Protein AF-A0A9E5WHW9-F1 (afdb_monomer_lite)

Structure (mmCIF, N/CA/C/O backbone):
data_AF-A0A9E5WHW9-F1
#
_entry.id   AF-A0A9E5WHW9-F1
#
loop_
_atom_site.group_PDB
_atom_site.id
_atom_site.type_symbol
_atom_site.label_atom_id
_atom_site.label_alt_id
_atom_site.label_comp_id
_atom_site.label_asym_id
_atom_site.label_entity_id
_atom_site.label_seq_id
_atom_site.pdbx_PDB_ins_code
_atom_site.Cartn_x
_atom_site.Cartn_y
_atom_site.Cartn_z
_atom_site.occupancy
_atom_site.B_iso_or_equiv
_atom_site.auth_seq_id
_atom_site.auth_comp_id
_atom_site.auth_asym_id
_atom_site.auth_atom_id
_atom_site.pdbx_PDB_model_num
ATOM 1 N N . MET A 1 1 ? -17.578 -28.178 13.385 1.00 45.47 1 MET A N 1
ATOM 2 C CA . MET A 1 1 ? -16.565 -27.164 13.741 1.00 45.47 1 MET A CA 1
ATOM 3 C C . MET A 1 1 ? -16.536 -26.145 12.609 1.00 45.47 1 MET A C 1
ATOM 5 O O . MET A 1 1 ? -16.103 -26.491 11.520 1.00 45.47 1 MET A O 1
ATOM 9 N N . ARG A 1 2 ? -17.141 -24.961 12.786 1.00 50.47 2 ARG A N 1
ATOM 10 C CA . ARG A 1 2 ? -17.044 -23.887 11.784 1.00 50.47 2 ARG A CA 1
ATOM 11 C C . ARG A 1 2 ? -15.671 -23.256 11.974 1.00 50.47 2 ARG A C 1
ATOM 13 O O . ARG A 1 2 ? -15.398 -22.780 13.070 1.00 50.47 2 ARG A O 1
ATOM 20 N N . ALA A 1 3 ? -14.804 -23.329 10.969 1.00 55.81 3 ALA A N 1
ATOM 21 C CA . ALA A 1 3 ? -13.576 -22.548 10.984 1.00 55.81 3 ALA A CA 1
ATOM 22 C C . ALA A 1 3 ? -13.986 -21.075 11.104 1.00 55.81 3 ALA A C 1
ATOM 24 O O . ALA A 1 3 ? -14.774 -20.593 10.289 1.00 55.81 3 ALA A O 1
ATOM 25 N N . GLU A 1 4 ? -13.534 -20.390 12.151 1.00 54.91 4 GLU A N 1
ATOM 26 C CA . GLU A 1 4 ? -13.658 -18.940 12.215 1.00 54.91 4 GLU A CA 1
ATOM 27 C C . GLU A 1 4 ? -12.892 -18.379 11.019 1.00 54.91 4 GLU A C 1
ATOM 29 O O . GLU A 1 4 ? -11.664 -18.466 10.954 1.00 54.91 4 GLU A O 1
ATOM 34 N N . VAL A 1 5 ? -13.622 -17.855 10.035 1.00 59.66 5 VAL A N 1
ATOM 35 C CA . VAL A 1 5 ? -13.018 -17.082 8.955 1.00 59.66 5 VAL A CA 1
ATOM 36 C C . VAL A 1 5 ? -12.556 -15.788 9.602 1.00 59.66 5 VAL A C 1
ATOM 38 O O . VAL A 1 5 ? -13.335 -14.848 9.754 1.00 59.66 5 VAL A O 1
ATOM 41 N N . ARG A 1 6 ? -11.302 -15.766 10.060 1.00 64.00 6 ARG A N 1
ATOM 42 C CA . ARG A 1 6 ? -10.671 -14.516 10.475 1.00 64.00 6 ARG A CA 1
ATOM 43 C C . ARG A 1 6 ? -10.759 -13.566 9.281 1.00 64.00 6 ARG A C 1
ATOM 45 O O . ARG A 1 6 ? -10.433 -13.993 8.168 1.00 64.00 6 ARG A O 1
ATOM 52 N N . PRO A 1 7 ? -11.256 -12.333 9.465 1.00 66.06 7 PRO A N 1
ATOM 53 C CA . PRO A 1 7 ? -11.299 -11.380 8.372 1.00 66.06 7 PRO A CA 1
ATOM 54 C C . PRO A 1 7 ? -9.880 -11.224 7.823 1.00 66.06 7 PRO A C 1
ATOM 56 O O . PRO A 1 7 ? -8.927 -11.083 8.587 1.00 66.06 7 PRO A O 1
ATOM 59 N N . ALA A 1 8 ? -9.749 -11.342 6.501 1.00 81.44 8 ALA A N 1
ATOM 60 C CA . ALA A 1 8 ? -8.468 -11.172 5.834 1.00 81.44 8 ALA A CA 1
ATOM 61 C C . ALA A 1 8 ? -7.909 -9.786 6.173 1.00 81.44 8 ALA A C 1
ATOM 63 O O . ALA A 1 8 ? -8.647 -8.799 6.091 1.00 81.44 8 ALA A O 1
ATOM 64 N N . ILE A 1 9 ? -6.624 -9.728 6.527 1.00 88.81 9 ILE A N 1
ATOM 65 C CA . ILE A 1 9 ? -5.936 -8.469 6.836 1.00 88.81 9 ILE A CA 1
ATOM 66 C C . ILE A 1 9 ? -6.049 -7.572 5.608 1.00 88.81 9 ILE A C 1
ATOM 68 O O . ILE A 1 9 ? -5.692 -7.975 4.497 1.00 88.81 9 ILE A O 1
ATOM 72 N N . ARG A 1 10 ? -6.582 -6.366 5.778 1.00 91.00 10 ARG A N 1
ATOM 73 C CA . ARG A 1 10 ? -6.776 -5.452 4.648 1.00 91.00 10 ARG A CA 1
ATOM 74 C C . ARG A 1 10 ? -5.445 -4.783 4.336 1.00 91.00 10 ARG A C 1
ATOM 76 O O . ARG A 1 10 ? -4.835 -4.187 5.213 1.00 91.00 10 ARG A O 1
ATOM 83 N N . ALA A 1 11 ? -4.991 -4.871 3.095 1.00 90.69 11 ALA A N 1
ATOM 84 C CA . ALA A 1 11 ? -3.721 -4.310 2.661 1.00 90.69 11 ALA A CA 1
ATOM 85 C C . ALA A 1 11 ? -3.928 -3.251 1.573 1.00 90.69 11 ALA A C 1
ATOM 87 O 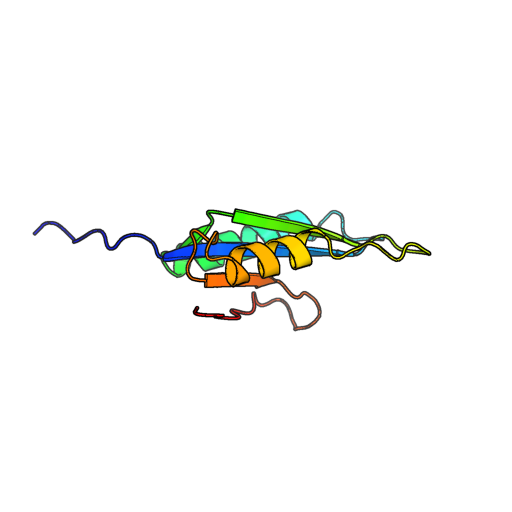O . ALA A 1 11 ? -4.801 -3.384 0.714 1.00 90.69 11 ALA A O 1
ATOM 88 N N . ALA A 1 12 ? -3.106 -2.212 1.586 1.00 91.12 12 ALA A N 1
ATOM 89 C CA . ALA A 1 12 ? -2.863 -1.369 0.429 1.00 91.12 12 ALA A CA 1
ATOM 90 C C . ALA A 1 12 ? -1.579 -1.823 -0.263 1.00 91.12 12 ALA A C 1
ATOM 92 O O . ALA A 1 12 ? -0.641 -2.257 0.397 1.00 91.12 12 ALA A O 1
ATOM 93 N N . GLU A 1 13 ? -1.504 -1.686 -1.578 1.00 87.94 13 GLU A N 1
ATOM 94 C CA . GLU A 1 13 ? -0.258 -1.831 -2.324 1.00 87.94 13 GLU A CA 1
ATOM 95 C C . GLU A 1 13 ? 0.217 -0.473 -2.846 1.00 87.94 13 GLU A C 1
ATOM 97 O O . GLU A 1 13 ? -0.589 0.372 -3.249 1.00 87.94 13 GLU A O 1
ATOM 102 N N . TYR A 1 14 ? 1.531 -0.263 -2.853 1.00 85.25 14 TYR A N 1
ATOM 103 C CA . TYR A 1 14 ? 2.170 0.877 -3.495 1.00 85.25 14 TYR A CA 1
ATOM 104 C C . TYR A 1 14 ? 3.200 0.408 -4.522 1.00 85.25 14 TYR A C 1
ATOM 106 O O . TYR A 1 14 ? 4.119 -0.353 -4.211 1.00 85.25 14 TYR A O 1
ATOM 114 N N . VAL A 1 15 ? 3.049 0.891 -5.756 1.00 77.69 15 VAL A N 1
ATOM 115 C CA . VAL A 1 15 ? 3.861 0.496 -6.909 1.00 77.69 15 VAL A CA 1
ATOM 116 C C . VAL A 1 15 ? 4.444 1.738 -7.574 1.00 77.69 15 VAL A C 1
ATOM 118 O 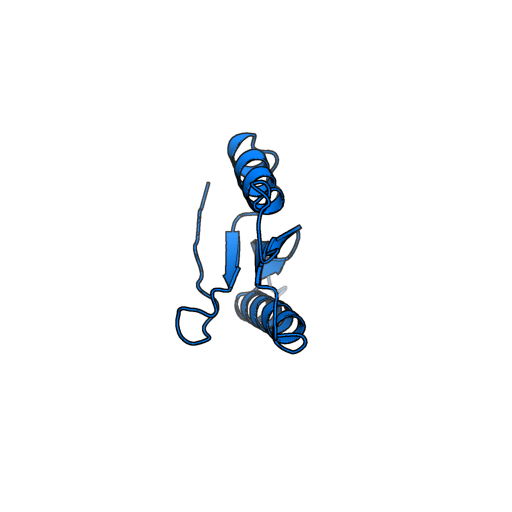O . VAL A 1 15 ? 3.734 2.695 -7.881 1.00 77.69 15 VAL A O 1
ATOM 121 N N . ARG A 1 16 ? 5.750 1.726 -7.847 1.00 74.81 16 ARG A N 1
ATOM 122 C CA . ARG A 1 16 ? 6.428 2.791 -8.592 1.00 74.81 16 ARG A CA 1
ATOM 123 C C . ARG A 1 16 ? 6.987 2.240 -9.897 1.00 74.81 16 ARG A C 1
ATOM 125 O O . ARG A 1 16 ? 7.808 1.329 -9.887 1.00 74.81 16 ARG A O 1
ATOM 132 N N . MET A 1 17 ? 6.585 2.836 -11.015 1.00 66.31 17 MET A N 1
ATOM 133 C CA . MET A 1 17 ? 7.107 2.486 -12.335 1.00 66.31 17 MET A CA 1
ATOM 134 C C . MET A 1 17 ? 8.355 3.311 -12.643 1.00 66.31 17 MET A C 1
ATOM 136 O O . MET A 1 17 ? 8.418 4.484 -12.288 1.00 66.31 17 MET A O 1
ATOM 140 N N . SER A 1 18 ? 9.320 2.733 -13.350 1.00 55.56 18 SER A N 1
ATOM 141 C CA . SER A 1 18 ? 10.460 3.457 -13.919 1.00 55.56 18 SER A CA 1
ATOM 142 C C . SER A 1 18 ? 10.346 3.374 -15.441 1.00 55.56 18 SER A C 1
ATOM 144 O O . SER A 1 18 ? 10.487 2.286 -15.994 1.00 55.56 18 SER A O 1
ATOM 146 N N . THR A 1 19 ? 10.068 4.474 -16.147 1.00 56.16 19 THR A N 1
ATOM 147 C CA . THR A 1 19 ? 10.283 4.515 -17.608 1.00 56.16 19 THR A CA 1
ATOM 148 C C . THR A 1 19 ? 11.791 4.393 -17.840 1.00 56.16 19 THR A C 1
ATOM 150 O O . THR A 1 19 ? 12.549 5.169 -17.271 1.00 56.16 19 THR A O 1
ATOM 153 N N . GLU A 1 20 ? 12.307 3.391 -18.548 1.00 48.41 20 GLU A N 1
ATOM 154 C CA . GLU A 1 20 ? 12.266 3.397 -20.011 1.00 48.41 20 GLU A CA 1
ATOM 155 C C . GLU A 1 20 ? 12.277 2.012 -20.683 1.00 48.41 20 GLU A C 1
ATOM 157 O O . GLU A 1 20 ? 12.183 1.969 -21.900 1.00 48.41 20 GLU A O 1
ATOM 162 N N . HIS A 1 21 ? 12.372 0.878 -19.979 1.00 47.78 21 HIS A N 1
ATOM 163 C CA . HIS A 1 21 ? 12.586 -0.416 -20.666 1.00 47.78 21 HIS A CA 1
ATOM 164 C C . HIS A 1 21 ? 12.049 -1.658 -19.935 1.00 47.78 21 HIS A C 1
ATOM 166 O O . HIS A 1 21 ? 12.652 -2.727 -19.969 1.00 47.78 21 HIS A O 1
ATOM 172 N N . GLN A 1 22 ? 10.905 -1.557 -19.259 1.00 47.72 22 GLN A N 1
ATOM 173 C CA . GLN A 1 22 ? 10.353 -2.689 -18.503 1.00 47.72 22 GLN A CA 1
ATOM 174 C C . GLN A 1 22 ? 8.830 -2.800 -18.699 1.00 47.72 22 GLN A C 1
ATOM 176 O O . GLN A 1 22 ? 8.059 -2.643 -17.759 1.00 47.72 22 GLN A O 1
ATOM 181 N N . LYS A 1 23 ? 8.382 -3.095 -19.931 1.00 44.09 23 LYS A N 1
ATOM 182 C CA . LYS A 1 23 ? 6.992 -3.534 -20.199 1.00 44.09 23 LYS A CA 1
ATOM 183 C C . LYS A 1 23 ? 6.664 -4.911 -19.591 1.00 44.09 23 LYS A C 1
ATOM 185 O O . LYS A 1 23 ? 5.498 -5.253 -19.518 1.00 44.09 23 LYS A O 1
ATOM 190 N N . TYR A 1 24 ? 7.667 -5.663 -19.131 1.00 42.84 24 TYR A N 1
ATOM 191 C CA . TYR A 1 24 ? 7.498 -6.999 -18.541 1.00 42.84 24 TYR A CA 1
ATOM 192 C C . TYR A 1 24 ? 7.464 -7.021 -17.006 1.00 42.84 24 TYR A C 1
ATOM 194 O O . TYR A 1 24 ? 7.166 -8.055 -16.420 1.00 42.84 24 TYR A O 1
ATOM 202 N N . SER A 1 25 ? 7.760 -5.907 -16.334 1.00 51.19 25 SER A N 1
ATOM 203 C CA . SER A 1 25 ? 7.982 -5.932 -14.879 1.00 51.19 25 SER A CA 1
ATOM 204 C C . SER A 1 25 ? 6.759 -5.499 -14.086 1.00 51.19 25 SER A C 1
ATOM 206 O O . SER A 1 25 ? 6.576 -5.929 -12.961 1.00 51.19 25 SER A O 1
ATOM 208 N N . THR A 1 26 ? 5.854 -4.717 -14.668 1.00 49.41 26 THR A N 1
ATOM 209 C CA . THR A 1 26 ? 4.659 -4.231 -13.963 1.00 49.41 26 THR A CA 1
ATOM 210 C C . THR A 1 26 ? 3.596 -5.302 -13.745 1.00 49.41 26 THR A C 1
ATOM 212 O O . THR A 1 26 ? 2.991 -5.323 -12.677 1.00 49.41 26 THR A O 1
ATOM 215 N N . GLU A 1 27 ? 3.414 -6.207 -14.712 1.00 52.97 27 GLU A N 1
ATOM 216 C CA . GLU A 1 27 ? 2.573 -7.404 -14.542 1.00 52.97 27 GLU A CA 1
ATOM 217 C C . GLU A 1 27 ? 3.176 -8.338 -13.482 1.00 52.97 27 GLU A C 1
ATOM 219 O O . GLU A 1 27 ? 2.485 -8.719 -12.542 1.00 52.97 27 GLU A O 1
ATOM 224 N N . ASN A 1 28 ? 4.495 -8.559 -13.519 1.00 62.22 28 ASN A N 1
ATOM 225 C CA . ASN A 1 28 ? 5.192 -9.365 -12.511 1.00 62.22 28 ASN A CA 1
ATOM 226 C C . ASN A 1 28 ? 5.134 -8.773 -11.090 1.00 62.22 28 ASN A C 1
ATOM 228 O O . ASN A 1 28 ? 5.098 -9.520 -10.117 1.00 62.22 28 ASN A O 1
ATOM 232 N N . HIS A 1 29 ? 5.140 -7.444 -10.934 1.00 64.00 29 HIS A N 1
ATOM 233 C CA . HIS A 1 29 ? 5.114 -6.817 -9.607 1.00 64.00 29 HIS A CA 1
ATOM 234 C C . HIS A 1 29 ? 3.743 -6.951 -8.937 1.00 64.00 29 HIS A C 1
ATOM 236 O O . HIS A 1 29 ? 3.671 -7.290 -7.757 1.00 64.00 29 HIS A O 1
ATOM 242 N N . GLY A 1 30 ? 2.662 -6.702 -9.683 1.00 67.88 30 GLY A N 1
ATOM 243 C CA . GLY A 1 30 ? 1.300 -6.866 -9.170 1.00 67.88 30 GLY A CA 1
ATOM 244 C C . GLY A 1 30 ? 1.005 -8.322 -8.815 1.00 67.88 30 GLY A C 1
ATOM 245 O O . GLY A 1 30 ? 0.469 -8.598 -7.744 1.00 67.88 30 GLY A O 1
ATOM 246 N N . GLU A 1 31 ? 1.433 -9.264 -9.659 1.00 73.69 31 GLU A N 1
ATOM 247 C CA . GLU A 1 31 ? 1.301 -10.697 -9.381 1.00 73.69 31 GLU A CA 1
ATOM 248 C C . GLU A 1 31 ? 2.113 -11.135 -8.156 1.00 73.69 31 GLU A C 1
ATOM 250 O O . GLU A 1 31 ? 1.596 -11.873 -7.318 1.00 73.69 31 GLU A O 1
ATOM 255 N N . ALA A 1 32 ? 3.344 -10.642 -7.987 1.00 75.12 32 ALA A N 1
ATOM 256 C CA . ALA A 1 32 ? 4.161 -10.941 -6.810 1.00 75.12 32 ALA A CA 1
ATOM 257 C C . ALA A 1 32 ? 3.519 -10.421 -5.512 1.00 75.12 32 ALA A C 1
ATOM 259 O O . ALA A 1 32 ? 3.469 -11.142 -4.514 1.00 75.12 32 ALA A O 1
ATOM 260 N N . ILE A 1 33 ? 2.980 -9.197 -5.524 1.00 77.00 33 ILE A N 1
ATOM 261 C CA . ILE A 1 33 ? 2.279 -8.618 -4.369 1.00 77.00 33 ILE A CA 1
ATOM 262 C C . ILE A 1 33 ? 0.981 -9.384 -4.084 1.00 77.00 33 ILE A C 1
ATOM 264 O O . ILE A 1 33 ? 0.684 -9.678 -2.926 1.00 77.00 33 ILE A O 1
ATOM 268 N N . GLN A 1 34 ? 0.222 -9.768 -5.113 1.00 79.50 34 GLN A N 1
ATOM 269 C CA . GLN A 1 34 ? -0.994 -10.567 -4.949 1.00 79.50 34 GLN A CA 1
ATOM 270 C C . GLN A 1 34 ? -0.705 -11.971 -4.414 1.00 79.50 34 GLN A C 1
ATOM 272 O O . GLN A 1 34 ? -1.420 -12.447 -3.527 1.00 79.50 34 GLN A O 1
ATOM 277 N N . ALA A 1 35 ? 0.345 -12.630 -4.906 1.00 82.56 35 ALA A N 1
ATOM 278 C CA . ALA A 1 35 ? 0.795 -13.918 -4.393 1.00 82.56 35 ALA A CA 1
ATOM 279 C C . ALA A 1 35 ? 1.232 -13.791 -2.928 1.00 82.56 35 ALA A C 1
ATOM 281 O O . ALA A 1 35 ? 0.796 -14.574 -2.081 1.00 82.56 35 ALA A O 1
ATOM 282 N N . TYR A 1 36 ? 2.004 -12.751 -2.596 1.00 82.25 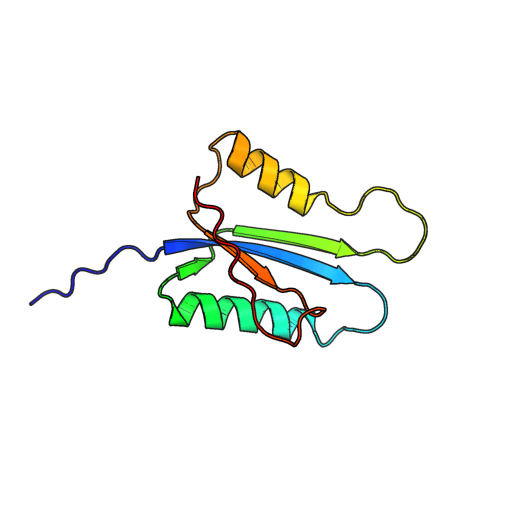36 TYR A N 1
ATOM 283 C CA . TYR A 1 36 ? 2.385 -12.447 -1.219 1.00 82.25 36 TYR A CA 1
ATOM 284 C C . TYR A 1 36 ? 1.156 -12.255 -0.323 1.00 82.25 36 TYR A C 1
ATOM 286 O O . TYR A 1 36 ? 1.009 -12.943 0.687 1.00 82.25 36 TYR A O 1
ATOM 294 N N . ALA A 1 37 ? 0.221 -11.394 -0.729 1.00 84.81 37 ALA A N 1
ATOM 295 C CA . ALA A 1 37 ? -1.003 -11.132 0.016 1.00 84.81 37 ALA A CA 1
ATOM 296 C C . ALA A 1 37 ? -1.821 -12.417 0.228 1.00 84.81 37 ALA A C 1
ATOM 298 O O . ALA A 1 37 ? -2.217 -12.723 1.351 1.00 84.81 37 ALA A O 1
ATOM 299 N N . THR A 1 38 ? -1.993 -13.222 -0.822 1.00 84.81 38 THR A N 1
ATOM 300 C CA . THR A 1 38 ? -2.747 -14.482 -0.767 1.00 84.81 38 THR A CA 1
ATOM 301 C C . THR A 1 38 ? -2.115 -15.477 0.206 1.00 84.81 38 THR A C 1
ATOM 303 O O . THR A 1 38 ? -2.812 -16.030 1.056 1.00 84.81 38 THR A O 1
ATOM 306 N N . THR A 1 39 ? -0.793 -15.672 0.144 1.00 83.12 39 THR A N 1
ATOM 307 C CA . THR A 1 39 ? -0.074 -16.597 1.045 1.00 83.12 39 THR A CA 1
ATOM 308 C C . THR A 1 39 ? -0.121 -16.165 2.511 1.00 83.12 39 THR A C 1
ATOM 310 O O . THR A 1 39 ? -0.032 -17.006 3.406 1.00 83.12 39 THR A O 1
ATOM 313 N N . ARG A 1 40 ? -0.300 -14.866 2.773 1.00 83.94 40 ARG A N 1
ATOM 314 C CA . ARG A 1 40 ? -0.396 -14.284 4.117 1.00 83.94 40 ARG A CA 1
ATOM 315 C C . ARG A 1 40 ? -1.833 -14.074 4.604 1.00 83.94 40 ARG A C 1
ATOM 317 O O . ARG A 1 40 ? -2.020 -13.576 5.711 1.00 83.94 40 ARG A O 1
ATOM 324 N N . GLY A 1 41 ? -2.847 -14.440 3.814 1.00 87.69 41 GLY A N 1
ATOM 325 C CA . GLY A 1 41 ? -4.253 -14.209 4.166 1.00 87.69 41 GLY A CA 1
ATOM 326 C C . GLY A 1 41 ? -4.639 -12.725 4.192 1.00 87.69 41 GLY A C 1
ATOM 327 O O . GLY A 1 41 ? -5.518 -12.322 4.953 1.00 87.69 41 GLY A O 1
ATOM 328 N N . MET A 1 42 ? -3.966 -11.909 3.381 1.00 88.94 42 MET A N 1
ATOM 329 C CA . MET A 1 42 ? -4.245 -10.491 3.199 1.00 88.94 42 MET A CA 1
ATOM 330 C C . MET A 1 42 ? -5.138 -10.276 1.973 1.00 88.94 42 MET A C 1
ATOM 332 O O . MET A 1 42 ? -5.063 -11.003 0.982 1.00 88.94 42 MET A O 1
ATOM 336 N N . LYS A 1 43 ? -5.959 -9.229 2.015 1.00 90.50 43 LYS A N 1
ATOM 337 C CA . LYS A 1 43 ? -6.764 -8.763 0.887 1.00 90.50 43 LYS A CA 1
ATOM 338 C C . LYS A 1 43 ? -6.320 -7.364 0.495 1.00 90.50 43 LYS A C 1
ATOM 340 O O . LYS A 1 43 ? -6.468 -6.435 1.284 1.00 90.50 43 LYS A O 1
ATOM 345 N N . ILE A 1 44 ? -5.849 -7.205 -0.737 1.00 88.75 44 ILE A N 1
ATOM 346 C CA . ILE A 1 44 ? -5.538 -5.886 -1.291 1.00 88.75 44 ILE A CA 1
ATOM 347 C C . ILE A 1 44 ? -6.859 -5.143 -1.525 1.00 88.75 44 ILE A C 1
ATOM 349 O O . ILE A 1 44 ? -7.723 -5.612 -2.267 1.00 88.75 44 ILE A O 1
ATOM 353 N N . VAL A 1 45 ? -7.045 -4.016 -0.840 1.00 91.69 45 VAL A N 1
ATOM 354 C CA . VAL A 1 45 ? -8.245 -3.166 -0.924 1.00 91.69 45 VAL A CA 1
ATOM 355 C C . VAL A 1 45 ? -7.963 -1.815 -1.577 1.00 91.69 45 VAL A C 1
ATOM 357 O O . VAL A 1 45 ? -8.904 -1.159 -2.020 1.00 91.69 45 VAL A O 1
ATOM 360 N N . ARG A 1 46 ? -6.686 -1.415 -1.680 1.00 90.50 46 ARG A N 1
ATOM 361 C CA . ARG A 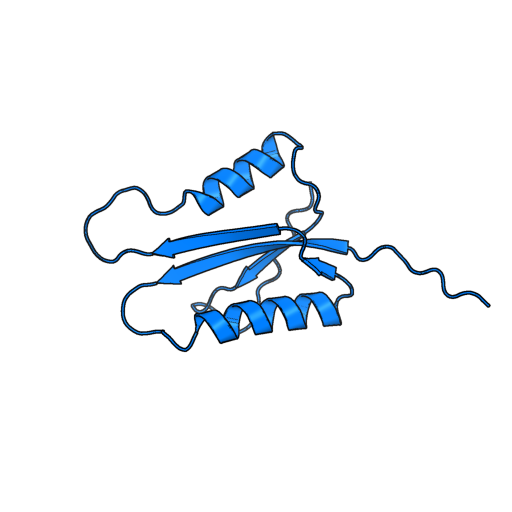1 46 ? -6.246 -0.191 -2.364 1.00 90.50 46 ARG A CA 1
ATOM 362 C C . ARG A 1 46 ? -4.933 -0.377 -3.107 1.00 90.50 46 ARG A C 1
ATOM 364 O O . ARG A 1 46 ? -4.056 -1.087 -2.631 1.00 90.50 46 ARG A O 1
ATOM 371 N N . THR A 1 47 ? -4.789 0.359 -4.203 1.00 88.25 47 THR A N 1
ATOM 372 C CA . THR A 1 47 ? -3.584 0.397 -5.037 1.00 88.25 47 THR A CA 1
ATOM 373 C C . THR A 1 47 ? -3.171 1.846 -5.274 1.00 88.25 47 THR A C 1
ATOM 375 O O . THR A 1 47 ? -3.951 2.644 -5.798 1.00 88.25 47 THR A O 1
ATOM 378 N N . TYR A 1 48 ? -1.934 2.185 -4.920 1.00 86.50 48 TYR A N 1
ATOM 379 C CA . TYR A 1 48 ? -1.315 3.489 -5.141 1.00 86.50 48 TYR A CA 1
ATOM 380 C C . TYR A 1 48 ? -0.173 3.332 -6.150 1.00 86.50 48 TYR A C 1
ATOM 382 O O . TYR A 1 48 ? 0.847 2.726 -5.841 1.00 86.50 48 TYR A O 1
ATOM 390 N N . ALA A 1 49 ? -0.326 3.874 -7.359 1.00 81.56 49 ALA A N 1
ATOM 391 C CA . ALA A 1 49 ? 0.668 3.720 -8.421 1.00 81.56 49 ALA A CA 1
ATOM 392 C C . ALA A 1 49 ? 1.243 5.066 -8.887 1.00 81.56 49 ALA A C 1
ATOM 394 O O . ALA A 1 49 ? 0.490 5.946 -9.309 1.00 81.56 49 ALA A O 1
ATOM 395 N N . ASP A 1 50 ? 2.571 5.205 -8.859 1.00 77.88 50 ASP A N 1
ATOM 396 C CA . ASP A 1 50 ? 3.290 6.354 -9.416 1.00 77.88 50 ASP A CA 1
ATOM 397 C C . ASP A 1 50 ? 3.996 5.971 -10.726 1.00 77.88 50 ASP A C 1
ATOM 399 O O . ASP A 1 50 ? 4.824 5.058 -10.775 1.00 77.88 50 ASP A O 1
ATOM 403 N N . ALA A 1 51 ? 3.686 6.690 -11.807 1.00 67.44 51 ALA A N 1
ATOM 404 C CA . ALA A 1 51 ? 4.372 6.546 -13.085 1.00 67.44 51 ALA A CA 1
ATOM 405 C C . ALA A 1 51 ? 5.681 7.350 -13.063 1.00 67.44 51 ALA A C 1
ATOM 407 O O . ALA A 1 51 ? 5.658 8.581 -13.086 1.00 67.44 51 ALA A O 1
ATOM 408 N N . GLY A 1 52 ? 6.837 6.688 -13.024 1.00 59.91 52 GLY A N 1
ATOM 409 C CA . GLY A 1 52 ? 8.122 7.376 -13.133 1.00 59.91 52 GLY A CA 1
ATOM 410 C C . GLY A 1 52 ? 8.322 7.860 -14.556 1.00 59.91 52 GLY A C 1
ATOM 411 O O . GLY A 1 52 ? 8.422 7.036 -15.450 1.00 59.91 52 GLY A O 1
ATOM 412 N N . LYS A 1 53 ? 8.367 9.177 -14.764 1.00 53.00 53 LYS A N 1
ATOM 413 C CA . LYS A 1 53 ? 8.745 9.794 -16.039 1.00 53.00 53 LYS A CA 1
ATOM 414 C C . LYS A 1 53 ? 10.244 10.086 -16.029 1.00 53.00 53 LYS A C 1
ATOM 416 O O . LYS A 1 53 ? 10.724 10.777 -15.129 1.00 53.00 53 LYS A O 1
ATOM 421 N N . SER A 1 54 ? 10.978 9.575 -17.013 1.00 52.91 54 SER A N 1
ATOM 422 C CA . SER A 1 54 ? 12.338 10.017 -17.298 1.00 52.91 54 SER A CA 1
ATOM 423 C C . SER A 1 54 ? 12.279 11.457 -17.814 1.00 52.91 54 SER A C 1
ATOM 425 O O . SER A 1 54 ? 11.410 11.823 -18.602 1.00 52.91 54 SER A O 1
ATOM 427 N N . GLY A 1 55 ? 13.174 12.296 -17.294 1.00 48.53 55 GLY A N 1
ATOM 428 C CA . GLY A 1 55 ? 13.389 13.659 -17.772 1.00 48.53 55 GLY A CA 1
ATOM 429 C C . GLY A 1 55 ? 12.363 14.709 -17.315 1.00 48.53 55 GLY A C 1
ATOM 430 O O . GLY A 1 55 ? 11.261 14.815 -17.836 1.00 48.53 55 GLY A O 1
ATOM 431 N N . LEU A 1 56 ? 12.808 15.606 -16.427 1.00 47.84 56 LEU A N 1
ATOM 432 C CA . LEU A 1 56 ? 12.371 17.014 -16.362 1.00 47.84 56 LEU A CA 1
ATOM 433 C C . LEU A 1 56 ? 10.980 17.369 -15.790 1.00 47.84 56 LEU A C 1
ATOM 435 O O . LEU A 1 56 ? 10.477 18.453 -16.078 1.00 47.84 56 LEU A O 1
ATOM 439 N N . SER A 1 57 ? 10.347 16.577 -14.919 1.00 48.66 57 SER A N 1
ATOM 440 C CA . SER A 1 57 ? 9.135 17.061 -14.218 1.00 48.66 57 SER A CA 1
ATOM 441 C C . SER A 1 57 ? 9.068 16.686 -12.736 1.00 48.66 57 SER A C 1
ATOM 443 O O . SER A 1 57 ? 9.081 15.523 -12.357 1.00 48.66 57 SER A O 1
ATOM 445 N N . ILE A 1 58 ? 8.952 17.724 -11.903 1.00 48.75 58 ILE A N 1
ATOM 446 C CA . ILE A 1 58 ? 9.014 17.763 -10.426 1.00 48.75 58 ILE A CA 1
ATOM 447 C C . ILE A 1 58 ? 7.766 17.153 -9.730 1.00 48.75 58 ILE A C 1
ATOM 449 O O . ILE A 1 58 ? 7.620 17.226 -8.515 1.00 48.75 58 ILE A O 1
ATOM 453 N N . LYS A 1 59 ? 6.863 16.488 -10.460 1.00 55.28 59 LYS A N 1
ATOM 454 C CA . LYS A 1 59 ? 5.671 15.821 -9.897 1.00 55.28 59 LYS A CA 1
ATOM 455 C C . LYS A 1 59 ? 5.654 14.347 -10.289 1.00 55.28 59 LYS A C 1
ATOM 457 O O . LYS A 1 59 ? 5.358 14.021 -11.434 1.00 55.28 59 LYS A O 1
ATOM 462 N N . GLY A 1 60 ? 6.014 13.467 -9.356 1.00 60.75 60 GLY A N 1
ATOM 463 C CA . GLY A 1 60 ? 6.143 12.026 -9.619 1.00 60.75 60 GLY A CA 1
ATOM 464 C C . GLY A 1 60 ? 5.900 11.136 -8.402 1.00 60.75 60 GLY A C 1
ATOM 465 O O . GLY A 1 60 ? 6.437 10.033 -8.351 1.00 60.75 60 GLY A O 1
ATOM 466 N N . ARG A 1 61 ? 5.1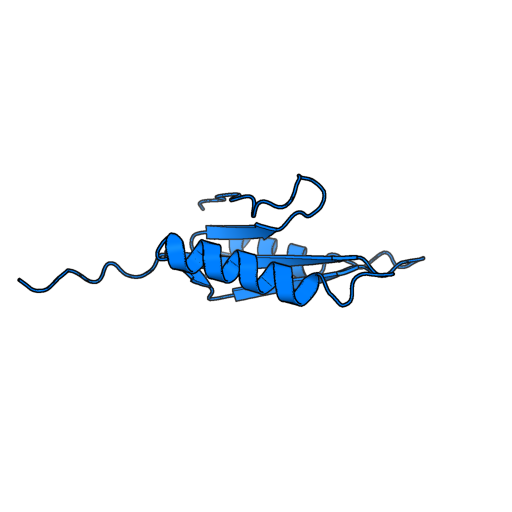76 11.648 -7.397 1.00 68.75 61 ARG A N 1
ATOM 467 C CA . ARG A 1 61 ? 4.854 10.942 -6.144 1.00 68.75 61 ARG A CA 1
ATOM 468 C C . ARG A 1 61 ? 3.431 11.235 -5.660 1.00 68.75 61 ARG A C 1
ATOM 470 O O . ARG A 1 61 ? 3.180 11.286 -4.458 1.00 68.75 61 ARG A O 1
ATOM 477 N N . ASP A 1 62 ? 2.512 11.498 -6.582 1.00 81.25 62 ASP A N 1
ATOM 478 C CA . ASP A 1 62 ? 1.140 11.882 -6.237 1.00 81.25 62 ASP A CA 1
ATOM 479 C C . ASP A 1 62 ? 0.394 10.702 -5.590 1.00 81.25 62 ASP A C 1
ATOM 481 O O . ASP A 1 62 ? -0.480 10.890 -4.742 1.00 81.25 62 ASP A O 1
ATOM 485 N N . ALA A 1 63 ? 0.723 9.459 -5.961 1.00 85.31 63 ALA A N 1
ATOM 486 C CA . ALA A 1 63 ? 0.159 8.281 -5.315 1.00 85.31 63 ALA A CA 1
ATOM 487 C C . ALA A 1 63 ? 0.743 8.064 -3.917 1.00 85.31 63 ALA A C 1
ATOM 489 O O . ALA A 1 63 ? -0.031 7.852 -2.986 1.00 85.31 63 ALA A O 1
ATOM 490 N N . LEU A 1 64 ? 2.059 8.214 -3.739 1.00 83.50 64 LEU A N 1
ATOM 491 C CA . LEU A 1 64 ? 2.672 8.153 -2.410 1.00 83.50 64 LEU A CA 1
ATOM 492 C C . LEU A 1 64 ? 2.136 9.243 -1.470 1.00 83.50 64 LEU A C 1
ATOM 494 O O . LEU A 1 64 ? 1.843 8.969 -0.311 1.00 83.50 64 LEU A O 1
ATOM 498 N N . GLN A 1 65 ? 1.971 10.473 -1.960 1.00 86.00 65 GLN A N 1
ATOM 499 C CA . GLN A 1 65 ? 1.406 11.570 -1.169 1.00 86.00 65 GLN A CA 1
ATOM 500 C C . GLN A 1 65 ? -0.043 11.300 -0.755 1.00 86.00 65 GLN A C 1
ATOM 502 O O . GLN A 1 65 ? -0.418 11.599 0.376 1.00 86.00 65 GLN A O 1
ATOM 507 N N . ARG A 1 66 ? -0.858 10.718 -1.645 1.00 88.19 66 ARG A N 1
ATOM 508 C CA . ARG A 1 66 ? -2.225 10.295 -1.304 1.00 88.19 66 ARG A CA 1
ATOM 509 C C . ARG A 1 66 ? -2.234 9.181 -0.266 1.00 88.19 66 ARG A C 1
ATOM 511 O O . ARG A 1 66 ? -3.010 9.273 0.671 1.00 88.19 66 ARG A O 1
ATOM 518 N N . LEU A 1 67 ? -1.349 8.193 -0.392 1.00 88.56 67 LEU A N 1
ATOM 519 C CA . LEU A 1 67 ? -1.206 7.125 0.597 1.00 88.56 67 LEU A CA 1
ATOM 520 C C . LEU A 1 67 ? -0.890 7.696 1.982 1.00 88.56 67 LEU A C 1
ATOM 522 O O . LEU A 1 67 ? -1.584 7.380 2.942 1.00 88.56 67 LEU A O 1
ATOM 526 N N . ILE A 1 68 ? 0.119 8.568 2.074 1.00 87.56 68 ILE A N 1
ATOM 527 C CA . ILE A 1 68 ? 0.505 9.207 3.339 1.00 87.56 68 ILE A CA 1
ATOM 528 C C . ILE A 1 68 ? -0.678 9.988 3.914 1.00 87.56 68 ILE A C 1
ATOM 530 O O . ILE A 1 68 ? -1.022 9.803 5.075 1.00 87.56 68 ILE A O 1
ATOM 534 N N . LYS A 1 69 ? -1.356 10.792 3.089 1.00 89.31 69 LYS A N 1
ATOM 535 C CA . LYS A 1 69 ? -2.518 11.571 3.521 1.00 89.31 69 LYS A CA 1
ATOM 536 C C . LYS A 1 69 ? -3.661 10.688 4.028 1.00 89.31 69 LYS A C 1
ATOM 538 O O . LYS A 1 69 ? -4.280 11.023 5.035 1.00 89.31 69 LYS A O 1
ATOM 543 N N . ASP A 1 70 ? -3.967 9.590 3.345 1.00 89.44 70 ASP A N 1
ATOM 544 C CA . ASP A 1 70 ? -5.047 8.686 3.749 1.00 89.44 70 ASP A CA 1
ATOM 545 C C . ASP A 1 70 ? -4.746 8.049 5.116 1.00 89.44 70 ASP A C 1
ATOM 547 O O . ASP A 1 70 ? -5.642 7.955 5.955 1.00 89.44 70 ASP A O 1
ATOM 551 N N . VAL A 1 71 ? -3.481 7.700 5.381 1.00 87.06 71 VAL A N 1
ATOM 552 C CA . VAL A 1 71 ? -3.028 7.205 6.692 1.00 87.06 71 VAL A CA 1
ATOM 553 C C . VAL A 1 71 ? -3.088 8.308 7.753 1.00 87.06 71 VAL A C 1
ATOM 555 O O . VAL A 1 71 ? -3.707 8.122 8.796 1.00 87.06 71 VAL A O 1
ATOM 558 N N . GLU A 1 72 ? -2.518 9.484 7.482 1.00 88.38 72 GLU A N 1
ATOM 559 C CA . GLU A 1 72 ? -2.459 10.603 8.436 1.00 88.38 72 GLU A CA 1
ATOM 560 C C . GLU A 1 72 ? -3.841 11.139 8.828 1.00 88.38 72 GLU A C 1
ATOM 562 O O . GLU A 1 72 ? -4.037 11.611 9.945 1.00 88.38 72 GLU A O 1
ATOM 567 N N . THR A 1 73 ? -4.811 11.080 7.914 1.00 90.19 73 THR A N 1
ATOM 568 C CA . THR A 1 73 ? -6.180 11.559 8.160 1.00 90.19 73 T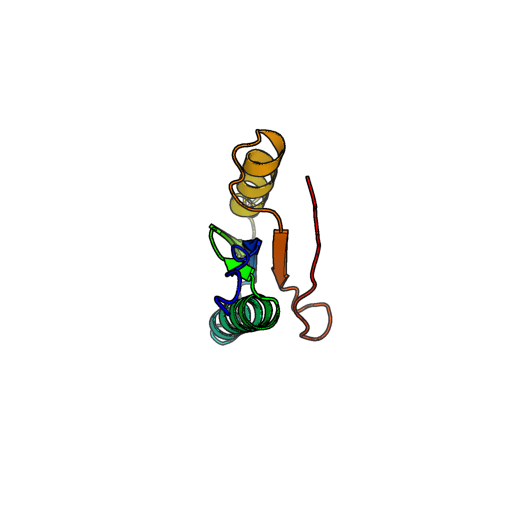HR A CA 1
ATOM 569 C C . THR A 1 73 ? -7.102 10.494 8.754 1.00 90.19 73 THR A C 1
ATOM 571 O O . THR A 1 73 ? -8.265 10.793 9.026 1.00 90.19 73 THR A O 1
ATOM 574 N N . GLY A 1 74 ? -6.619 9.261 8.949 1.00 86.06 74 GLY A N 1
ATOM 575 C CA . GLY A 1 74 ? -7.440 8.132 9.397 1.00 86.06 74 GLY A CA 1
ATOM 576 C C . GLY A 1 74 ? -8.475 7.671 8.362 1.00 86.06 74 GLY A C 1
ATOM 577 O O . GLY A 1 74 ? -9.430 6.982 8.709 1.00 86.06 74 GLY A O 1
ATOM 578 N N . ALA A 1 75 ? -8.312 8.060 7.094 1.00 87.06 75 ALA A N 1
ATOM 579 C CA . ALA A 1 75 ? -9.164 7.632 5.985 1.00 87.06 75 ALA A CA 1
ATOM 580 C C . ALA A 1 75 ? -8.751 6.262 5.409 1.00 87.06 75 ALA A C 1
ATOM 582 O O . ALA A 1 75 ? -9.461 5.705 4.566 1.00 87.06 75 ALA A O 1
ATOM 583 N N . ALA A 1 76 ? -7.604 5.730 5.843 1.00 88.56 76 ALA A N 1
ATOM 584 C CA . ALA A 1 76 ? -7.104 4.422 5.458 1.00 88.56 76 ALA A CA 1
ATOM 585 C C . ALA A 1 76 ? -8.016 3.300 5.983 1.00 88.56 76 ALA A C 1
ATOM 587 O O . ALA A 1 76 ? -8.201 3.117 7.181 1.00 88.56 76 ALA A O 1
ATOM 588 N N . ASP A 1 77 ? -8.563 2.514 5.058 1.00 88.38 77 ASP A N 1
ATOM 589 C CA . ASP A 1 77 ? -9.400 1.342 5.322 1.00 88.38 77 ASP A CA 1
ATOM 590 C C . ASP A 1 77 ? -8.605 0.029 5.205 1.00 88.38 77 ASP A C 1
ATOM 592 O O . ASP A 1 77 ? -9.143 -1.009 4.817 1.00 88.38 77 ASP A O 1
ATOM 596 N N . PHE A 1 78 ? -7.309 0.081 5.493 1.00 88.31 78 PHE A N 1
ATOM 597 C CA . PHE A 1 78 ? -6.364 -1.034 5.461 1.00 88.31 78 PHE A CA 1
ATOM 598 C C . PHE A 1 78 ? -5.511 -1.026 6.735 1.00 88.31 78 PHE A C 1
ATOM 600 O O . PHE A 1 78 ? -5.597 -0.094 7.512 1.00 88.31 78 PHE A O 1
ATOM 607 N N . GLU A 1 79 ? -4.728 -2.070 6.980 1.00 88.12 79 GLU A N 1
ATOM 608 C CA . GLU A 1 79 ? -3.870 -2.225 8.169 1.00 88.12 79 GLU A CA 1
ATOM 609 C C . GLU A 1 79 ? -2.388 -2.359 7.785 1.00 88.12 79 GLU A C 1
ATOM 611 O O . GLU A 1 79 ? -1.495 -2.161 8.606 1.00 88.12 79 GLU A O 1
ATOM 616 N N . VAL A 1 80 ? -2.117 -2.732 6.530 1.00 88.44 80 VAL A N 1
ATOM 617 C CA . VAL A 1 80 ? -0.776 -3.039 6.017 1.00 88.44 80 VAL A CA 1
ATOM 618 C C . VAL A 1 80 ? -0.566 -2.346 4.677 1.00 88.44 80 VAL A C 1
ATOM 620 O O . VAL A 1 80 ? -1.489 -2.259 3.870 1.00 88.44 80 VAL A O 1
ATOM 623 N N . ILE A 1 81 ? 0.658 -1.887 4.418 1.00 87.75 81 ILE A N 1
ATOM 624 C CA . ILE A 1 81 ? 1.083 -1.383 3.110 1.00 87.75 81 ILE A CA 1
ATOM 625 C C . ILE A 1 81 ? 2.135 -2.339 2.539 1.00 87.75 81 ILE A C 1
ATOM 627 O O . ILE A 1 81 ? 3.161 -2.598 3.164 1.00 87.75 81 ILE A O 1
ATOM 631 N N . LEU A 1 82 ? 1.886 -2.861 1.343 1.00 86.25 82 LEU A N 1
ATOM 632 C CA . LEU A 1 82 ? 2.800 -3.713 0.592 1.00 86.25 82 LEU A CA 1
ATOM 633 C C . LEU A 1 82 ? 3.525 -2.873 -0.459 1.00 86.25 82 LEU A C 1
ATOM 635 O O . LEU A 1 82 ? 2.892 -2.143 -1.222 1.00 86.25 82 LEU A O 1
ATOM 639 N N . VAL A 1 83 ? 4.853 -2.971 -0.505 1.00 79.31 83 VAL A N 1
ATOM 640 C CA . VAL A 1 83 ? 5.688 -2.231 -1.458 1.00 79.31 83 VAL A CA 1
ATOM 641 C C . VAL A 1 83 ? 6.631 -3.203 -2.149 1.00 79.31 83 VAL A C 1
ATOM 643 O O . VAL A 1 83 ? 7.314 -3.987 -1.494 1.00 79.31 83 VAL A O 1
ATOM 646 N N . TYR A 1 84 ? 6.703 -3.131 -3.474 1.00 70.12 84 TYR A N 1
ATOM 647 C CA . TYR A 1 84 ? 7.677 -3.895 -4.245 1.00 70.12 84 TYR A CA 1
ATOM 648 C C . TYR A 1 84 ? 8.831 -2.990 -4.695 1.00 70.12 84 TYR A C 1
ATOM 650 O O . TYR A 1 84 ? 8.600 -1.980 -5.366 1.00 70.12 84 TYR A O 1
ATOM 658 N N . ASP A 1 85 ? 10.066 -3.348 -4.328 1.00 61.72 85 ASP A N 1
ATOM 659 C CA . ASP A 1 85 ? 11.288 -2.634 -4.714 1.00 61.72 85 ASP A CA 1
ATOM 660 C C . ASP A 1 85 ? 12.217 -3.546 -5.544 1.00 61.72 85 ASP A C 1
ATOM 662 O O . ASP A 1 85 ? 12.881 -4.423 -4.986 1.00 61.72 85 ASP A O 1
ATOM 666 N N . PRO A 1 86 ? 12.321 -3.343 -6.873 1.00 50.94 86 PRO A N 1
ATOM 667 C CA . PRO A 1 86 ? 13.205 -4.140 -7.722 1.00 50.94 86 PRO A CA 1
ATOM 668 C C . PRO A 1 86 ? 14.703 -3.892 -7.466 1.00 50.94 86 PRO A C 1
ATOM 670 O O . PRO A 1 86 ? 15.526 -4.665 -7.953 1.00 50.94 86 PRO A O 1
ATOM 673 N N . ALA A 1 87 ? 15.090 -2.843 -6.727 1.00 52.06 87 ALA A N 1
ATOM 674 C CA . ALA A 1 87 ? 16.493 -2.567 -6.406 1.00 52.06 87 ALA A CA 1
ATOM 675 C C . ALA A 1 87 ? 17.075 -3.554 -5.380 1.00 52.06 87 ALA A C 1
ATOM 677 O O . ALA A 1 87 ? 18.294 -3.683 -5.277 1.00 52.06 87 ALA A O 1
ATOM 678 N N . ILE A 1 88 ? 16.218 -4.259 -4.638 1.00 50.50 88 ILE A N 1
ATOM 679 C CA . ILE A 1 88 ? 16.597 -5.139 -3.529 1.00 50.50 88 ILE A CA 1
ATOM 680 C C . ILE A 1 88 ? 16.277 -6.596 -3.894 1.00 50.50 88 ILE A C 1
ATOM 682 O O . ILE A 1 88 ? 15.546 -7.285 -3.199 1.00 50.50 88 ILE A O 1
ATOM 686 N N . GLY A 1 89 ? 16.797 -7.073 -5.026 1.00 44.84 89 GLY A N 1
ATOM 687 C CA . GLY A 1 89 ? 16.926 -8.515 -5.268 1.00 44.84 89 GLY A CA 1
ATOM 688 C C . GLY A 1 89 ? 15.636 -9.341 -5.393 1.00 44.84 89 GLY A C 1
ATOM 689 O O . GLY A 1 89 ? 15.702 -10.542 -5.176 1.00 44.84 89 GLY A O 1
ATOM 690 N N . GLY A 1 90 ? 14.505 -8.750 -5.794 1.00 48.00 90 GLY A N 1
ATOM 691 C CA . GLY A 1 90 ? 13.341 -9.497 -6.303 1.00 48.00 90 GLY A CA 1
ATOM 692 C C . GLY A 1 90 ? 12.318 -9.991 -5.275 1.00 48.00 90 GLY A C 1
ATOM 693 O O . GLY A 1 90 ? 11.321 -10.587 -5.677 1.00 48.00 90 GLY A O 1
ATOM 694 N N . ASP A 1 91 ? 12.503 -9.708 -3.987 1.00 51.53 91 ASP A N 1
ATOM 695 C CA . ASP A 1 91 ? 11.523 -10.058 -2.957 1.00 51.53 91 ASP A CA 1
ATOM 696 C C . ASP A 1 91 ? 10.605 -8.870 -2.632 1.00 51.53 91 ASP A C 1
ATOM 698 O O . ASP A 1 91 ? 11.055 -7.738 -2.433 1.00 51.53 91 ASP A O 1
ATOM 702 N N . ALA A 1 92 ? 9.293 -9.121 -2.556 1.00 52.19 92 ALA A N 1
ATOM 703 C CA . ALA A 1 92 ? 8.336 -8.145 -2.044 1.00 52.19 92 ALA A CA 1
ATOM 704 C C . ALA A 1 92 ? 8.702 -7.812 -0.588 1.00 52.19 92 ALA A C 1
ATOM 706 O O . ALA A 1 92 ? 8.642 -8.671 0.293 1.00 52.19 92 ALA A O 1
ATOM 707 N N . VAL A 1 93 ? 9.106 -6.568 -0.329 1.00 55.62 93 VAL A N 1
ATOM 708 C CA . VAL A 1 93 ? 9.504 -6.150 1.015 1.00 55.62 93 VAL A CA 1
ATOM 709 C C . VAL A 1 93 ? 8.253 -5.733 1.772 1.00 55.62 93 VAL A C 1
ATOM 711 O O . VAL A 1 93 ? 7.647 -4.696 1.501 1.00 55.62 93 VAL A O 1
ATOM 714 N N . GLU A 1 94 ? 7.877 -6.528 2.768 1.00 54.66 94 GLU A N 1
ATOM 715 C CA . GLU A 1 94 ? 6.890 -6.105 3.751 1.00 54.66 94 GLU A CA 1
ATOM 716 C C . GLU A 1 94 ? 7.455 -4.910 4.536 1.00 54.66 94 GLU A C 1
ATOM 718 O O . GLU A 1 94 ? 8.434 -5.017 5.282 1.00 54.66 94 GLU A O 1
ATOM 723 N N . ARG A 1 95 ? 6.848 -3.737 4.352 1.00 57.38 95 ARG A N 1
ATOM 724 C CA . ARG A 1 95 ? 7.013 -2.602 5.259 1.00 57.38 95 ARG A CA 1
ATOM 725 C C . ARG A 1 95 ? 5.706 -2.431 6.006 1.00 57.38 95 ARG A C 1
ATOM 727 O O . ARG A 1 95 ? 4.839 -1.663 5.607 1.00 57.38 95 ARG A O 1
ATOM 734 N N . THR A 1 96 ? 5.574 -3.173 7.098 1.00 50.56 96 THR A N 1
ATOM 735 C CA . THR A 1 96 ? 4.460 -3.032 8.029 1.00 50.56 96 THR A CA 1
ATOM 736 C C . THR A 1 96 ? 4.554 -1.656 8.683 1.00 50.56 96 THR A C 1
ATOM 738 O O . THR A 1 96 ? 5.353 -1.434 9.591 1.00 50.56 96 THR A O 1
ATOM 741 N N . VAL A 1 97 ? 3.770 -0.704 8.185 1.00 54.00 97 VAL A N 1
ATOM 742 C CA . VAL A 1 97 ? 3.469 0.535 8.902 1.00 54.00 97 VAL A CA 1
ATOM 743 C C . VAL A 1 97 ? 2.108 0.316 9.539 1.00 54.00 97 VAL A C 1
ATOM 745 O O . VAL A 1 97 ? 1.080 0.576 8.924 1.00 54.00 97 VAL A O 1
ATOM 748 N N . SER A 1 98 ? 2.120 -0.262 10.737 1.00 50.12 98 SER A N 1
ATOM 749 C CA . SER A 1 98 ? 0.935 -0.321 11.589 1.00 50.12 98 SER A CA 1
ATOM 750 C C . SER A 1 98 ? 0.668 1.081 12.130 1.00 50.12 98 SER A C 1
ATOM 752 O O . SER A 1 98 ? 1.592 1.723 12.635 1.00 50.12 98 SER A O 1
ATOM 754 N N . PHE A 1 99 ? -0.566 1.552 11.998 1.00 56.53 99 PHE A N 1
ATOM 755 C CA . PHE A 1 99 ? -1.056 2.809 12.560 1.00 56.53 99 PHE A CA 1
ATOM 756 C C . PHE A 1 99 ? -2.134 2.543 13.608 1.00 56.53 99 PHE A C 1
ATOM 758 O O . PHE A 1 99 ? -2.795 1.484 13.515 1.00 56.53 99 PHE A O 1
#

Foldseek 3Di:
DDPPPDQQAEEEEEEEAADDDPPPVPVVQVVQVVVVSVVRSHDYPYYQYWYHDPDDDPDTCPSVVVVVVCVVVVVDPGQFYWYDDPVPPGHTDGPRPGD

pLDDT: mean 70.57, std 16.48, range [42.84, 91.69]

Sequence (99 aa):
MRAEVRPAIRAAEYVRMSTEHQKYSTENHGEAIQAYATTRGMKIVRTYADAGKSGLSIKGRDALQRLIKDVETGAADFEVILVYDPAIGGDAVERTVSF

Radius of gyration: 15.09 Å; chains: 1; bounding box: 34×45×34 Å

Secondary structure (DSSP, 8-state):
-----PPPEEEEEEEEEESSS-TTHHHHHHHHHHHHHHHTTEEEEEEEEEEE-SSS-S---HHHHHHHHHHHTT----SEEEE--TTSTT--EEE----